Protein AF-A0A6N3ETQ6-F1 (afdb_monomer)

Foldseek 3Di:
DVVQVVCVVVVHDDDADADLALPVVCVVPDPNSVVLVCLQVVVDDDPDPVVSVVSNVSVVVNVVVVVVVVPDDDDPCVVVVVVLVVVCVVCVVVVVQWDKDAQDDDDPDTFGIWTHGPCCVPPVDDIDTDHD

Secondary structure (DSSP, 8-state):
-HHHHHHHHTT-----PPPSS--GGGTTT-HHHHHHHHHHTTSS--S-HHHHHHHHHHHHHHHHHHHHHTTSSS--HHHHHHHHHHHHHHHGGGGGTEEEEEEEEETTEEEEEEEEETTHHHH-PPPEEE--

Sequence (132 aa):
MKIQMESLLNGKTIEVNFDEQIVFSHLAQDESAVWSLLVAGGYLKVEDVDAMNYCMNKITLATFSYFDVGSEGAGNQEPERFYHGFVLGLIADQTDIYEIRSNRESGFGRYDVMMVPKEREKTKIPAIILEF

Nearest PDB structures (foldseek):
  4dap-assembly1_A  TM=5.519E-01  e=2.792E-01  Escherichia coli K-12

InterPro domains:
  IPR012547 PD-(D/E)XK nuclease superfamily 9 [PF08011] (79-132)

Mean predicted aligned error: 11.44 Å

Radius of gyration: 17.69 Å; Cα contacts (8 Å, |Δi|>4): 116; chains: 1; bounding box: 45×27×49 Å

Organism: NCBI:txid166486

Solvent-accessible surface area (backbone atoms only — not comparable to full-atom values)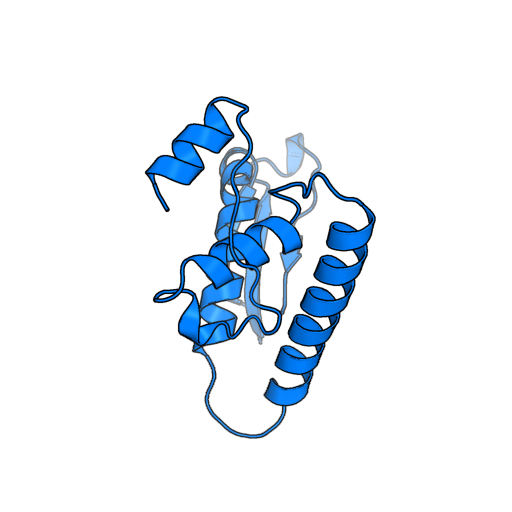: 8033 Å² total; per-residue (Å²): 108,72,70,58,50,55,35,46,76,70,75,42,87,82,90,77,67,73,50,69,66,71,54,68,91,43,46,92,78,32,71,36,40,48,53,38,47,34,41,71,72,65,78,43,82,67,90,47,65,68,60,39,56,52,50,51,55,35,48,52,50,38,53,53,49,56,60,65,61,66,76,70,87,68,93,72,56,67,56,58,54,48,53,51,53,50,53,49,59,72,49,52,79,47,52,86,56,23,48,76,47,62,74,45,77,57,94,94,46,70,46,51,36,37,36,40,43,72,52,48,90,78,71,72,56,75,68,48,79,46,78,133

pLDDT: mean 76.08, std 12.89, range [41.56, 94.62]

Structure (mmCIF, N/CA/C/O backbone):
data_AF-A0A6N3ETQ6-F1
#
_entry.id   AF-A0A6N3ETQ6-F1
#
loop_
_atom_site.group_PDB
_atom_site.id
_atom_site.type_symbol
_atom_site.label_atom_id
_atom_site.label_alt_id
_atom_site.label_comp_id
_atom_site.label_asym_id
_atom_site.label_entity_id
_atom_site.label_seq_id
_atom_site.pdbx_PDB_ins_code
_atom_site.Cartn_x
_atom_site.Cartn_y
_atom_site.Cartn_z
_atom_site.occupancy
_atom_site.B_iso_or_equiv
_atom_site.auth_seq_id
_atom_site.auth_comp_id
_atom_site.auth_asym_id
_atom_site.auth_atom_id
_atom_site.pdbx_PDB_model_num
ATOM 1 N N . MET A 1 1 ? 8.780 11.516 -13.474 1.00 79.81 1 MET A N 1
ATOM 2 C CA . MET A 1 1 ? 7.644 11.006 -12.668 1.00 79.81 1 MET A CA 1
ATOM 3 C C . MET A 1 1 ? 6.311 11.774 -12.786 1.00 79.81 1 MET A C 1
ATOM 5 O O . MET A 1 1 ? 5.313 11.155 -13.136 1.00 79.81 1 MET A O 1
ATOM 9 N N . LYS A 1 2 ? 6.223 13.092 -12.504 1.00 85.00 2 LYS A N 1
ATOM 10 C CA . LYS A 1 2 ? 4.928 13.828 -12.425 1.00 85.00 2 LYS A CA 1
ATOM 11 C C . LYS A 1 2 ? 4.008 13.650 -13.650 1.00 85.00 2 LYS A C 1
ATOM 13 O O . LYS A 1 2 ? 2.841 13.317 -13.495 1.00 85.00 2 LYS A O 1
ATOM 18 N N . ILE A 1 3 ? 4.543 13.824 -14.860 1.00 91.25 3 ILE A N 1
ATOM 19 C CA . ILE A 1 3 ? 3.781 13.722 -16.122 1.00 91.25 3 ILE A CA 1
ATOM 20 C C . ILE A 1 3 ? 3.251 12.294 -16.357 1.00 91.25 3 ILE A C 1
ATOM 22 O O . ILE A 1 3 ? 2.142 12.100 -16.858 1.00 91.25 3 ILE A O 1
ATOM 26 N N . GLN A 1 4 ? 4.032 11.281 -15.977 1.00 90.75 4 GLN A N 1
ATOM 27 C CA . GLN A 1 4 ? 3.622 9.878 -16.069 1.00 90.75 4 GLN A CA 1
ATOM 28 C C . GLN A 1 4 ? 2.491 9.573 -15.080 1.00 90.75 4 GLN A C 1
ATOM 30 O O . GLN A 1 4 ? 1.522 8.922 -15.457 1.00 90.75 4 GLN A O 1
ATOM 35 N N . MET A 1 5 ? 2.546 10.124 -13.861 1.00 89.31 5 MET A N 1
ATOM 36 C CA . MET A 1 5 ? 1.436 10.019 -12.907 1.00 89.31 5 MET A CA 1
ATOM 37 C C . MET A 1 5 ? 0.164 10.703 -13.402 1.00 89.31 5 MET A C 1
ATOM 39 O O . MET A 1 5 ? -0.913 10.122 -13.323 1.00 89.31 5 MET A O 1
ATOM 43 N N . GLU A 1 6 ? 0.267 11.901 -13.975 1.00 91.56 6 GLU A N 1
ATOM 44 C CA . GLU A 1 6 ? -0.887 12.563 -14.597 1.00 91.56 6 GLU A CA 1
ATOM 45 C C . GLU A 1 6 ? -1.466 11.728 -15.749 1.00 91.56 6 GLU A C 1
ATOM 47 O O . GLU A 1 6 ? -2.680 11.694 -15.946 1.00 91.56 6 GLU A O 1
ATOM 52 N N . SER A 1 7 ? -0.623 11.013 -16.497 1.00 92.88 7 SER A N 1
ATOM 53 C CA . SER A 1 7 ? -1.080 10.105 -17.555 1.00 92.88 7 SER A CA 1
ATOM 54 C C . SER A 1 7 ? -1.851 8.910 -16.984 1.00 92.88 7 SER A C 1
ATOM 56 O O . SER A 1 7 ? -2.950 8.629 -17.463 1.00 92.88 7 SER A O 1
ATOM 58 N N . LEU A 1 8 ? -1.336 8.283 -15.921 1.00 92.00 8 LEU A N 1
ATOM 59 C CA . LEU A 1 8 ? -2.014 7.201 -15.197 1.00 92.00 8 LEU A CA 1
ATOM 60 C C . LEU A 1 8 ? -3.366 7.643 -14.621 1.00 92.00 8 LEU A C 1
ATOM 62 O O . LEU A 1 8 ? -4.367 6.953 -14.794 1.00 92.00 8 LEU A O 1
ATOM 66 N N . LEU A 1 9 ? -3.426 8.824 -13.998 1.00 90.62 9 LEU A N 1
ATOM 67 C CA . LEU A 1 9 ? -4.666 9.380 -13.439 1.00 90.62 9 LEU A CA 1
ATOM 68 C C . LEU A 1 9 ? -5.725 9.675 -14.511 1.00 90.62 9 LEU A C 1
ATOM 70 O O . LEU A 1 9 ? -6.918 9.629 -14.230 1.00 90.62 9 LEU A O 1
ATOM 74 N N . ASN A 1 10 ? -5.299 9.933 -15.749 1.00 94.62 10 ASN A N 1
ATOM 75 C CA . ASN A 1 10 ? -6.186 10.081 -16.902 1.00 94.62 10 ASN A CA 1
ATOM 76 C C . ASN A 1 10 ? -6.563 8.736 -17.558 1.00 94.62 10 ASN A C 1
ATOM 78 O O . ASN A 1 10 ? -7.122 8.729 -18.656 1.00 94.62 10 ASN A O 1
ATOM 82 N N . GLY A 1 11 ? -6.242 7.603 -16.923 1.00 90.44 11 GLY A N 1
ATOM 83 C CA . GLY A 1 11 ? -6.557 6.259 -17.411 1.00 90.44 11 GLY A CA 1
ATOM 84 C C . GLY A 1 11 ? -5.680 5.787 -18.572 1.00 90.44 11 GLY A C 1
ATOM 85 O O . GLY A 1 11 ? -6.054 4.844 -19.266 1.0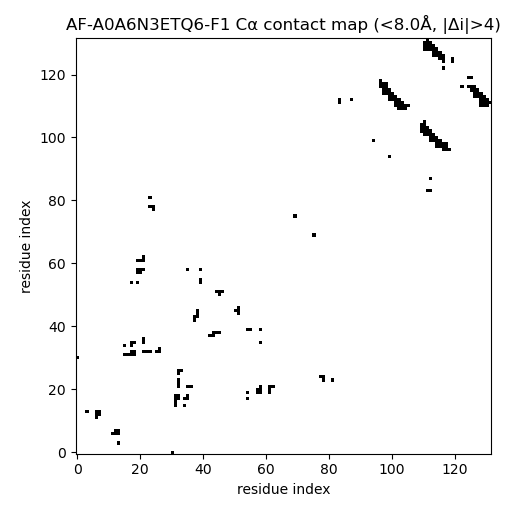0 90.44 11 GLY A O 1
ATOM 86 N N . LYS A 1 12 ? -4.542 6.446 -18.821 1.00 94.31 12 LYS A N 1
ATOM 87 C CA . LYS A 1 12 ? -3.573 6.018 -19.839 1.00 94.31 12 LYS A CA 1
ATOM 88 C C . LYS A 1 12 ? -2.561 5.050 -19.237 1.00 94.31 12 LYS A C 1
ATOM 90 O O . LYS A 1 12 ? -2.327 5.050 -18.032 1.00 94.31 12 LYS A O 1
ATOM 95 N N . THR A 1 13 ? -1.915 4.275 -20.096 1.00 92.19 13 THR A N 1
ATOM 96 C CA . THR A 1 13 ? -0.776 3.431 -19.734 1.00 92.19 13 THR A CA 1
ATOM 97 C C . THR A 1 13 ? 0.530 4.208 -19.859 1.00 92.19 13 THR A C 1
ATOM 99 O O . THR A 1 13 ? 0.620 5.209 -20.578 1.00 92.19 13 THR A O 1
ATOM 102 N N . ILE A 1 14 ? 1.545 3.766 -19.121 1.00 92.06 14 ILE A N 1
ATOM 103 C CA . ILE A 1 14 ? 2.906 4.293 -19.206 1.00 92.06 14 ILE A CA 1
ATOM 104 C C . ILE A 1 14 ? 3.874 3.127 -19.376 1.00 92.06 14 ILE A C 1
ATOM 106 O O . ILE A 1 14 ? 3.640 2.044 -18.845 1.00 92.06 14 ILE A O 1
ATOM 110 N N . GLU A 1 15 ? 4.975 3.374 -20.075 1.00 88.94 15 GLU A N 1
ATOM 111 C CA . GLU A 1 15 ? 6.119 2.468 -20.102 1.00 88.94 15 GLU A CA 1
ATOM 112 C C . GLU A 1 15 ? 7.179 2.987 -19.135 1.00 88.94 15 GLU A C 1
ATOM 114 O O . GLU A 1 15 ? 7.525 4.174 -19.132 1.00 88.94 15 GLU A O 1
ATOM 119 N N . VAL A 1 16 ? 7.663 2.093 -18.281 1.00 86.31 16 VAL A N 1
ATOM 120 C CA . VAL A 1 16 ? 8.671 2.380 -17.262 1.00 86.31 16 VAL A CA 1
ATOM 121 C C . VAL A 1 16 ? 9.653 1.222 -17.207 1.00 86.31 16 VAL A C 1
ATOM 123 O O . VAL A 1 16 ? 9.279 0.072 -17.439 1.00 86.31 16 VAL A O 1
ATOM 126 N N . ASN A 1 17 ? 10.910 1.528 -16.897 1.00 80.00 17 ASN A N 1
ATOM 127 C CA . ASN A 1 17 ? 11.885 0.489 -16.606 1.00 80.00 17 ASN A CA 1
ATOM 128 C C . ASN A 1 17 ? 11.607 -0.082 -15.223 1.00 80.00 17 ASN A C 1
ATOM 130 O O . ASN A 1 17 ? 11.284 0.654 -14.288 1.00 80.00 17 ASN A O 1
ATOM 134 N N . PHE A 1 18 ? 11.748 -1.394 -15.118 1.00 73.44 18 PHE A N 1
ATOM 135 C CA . PHE A 1 18 ? 11.572 -2.108 -13.872 1.00 73.44 18 PHE A CA 1
ATOM 136 C C . PHE A 1 18 ? 12.941 -2.469 -13.308 1.00 73.44 18 PHE A C 1
ATOM 138 O O . PHE A 1 18 ? 13.710 -3.169 -13.969 1.00 73.44 18 PHE A O 1
ATOM 145 N N . ASP A 1 19 ? 13.242 -1.991 -12.102 1.00 68.12 19 ASP A N 1
ATOM 146 C CA . ASP A 1 19 ? 14.424 -2.458 -11.382 1.00 68.12 19 ASP A CA 1
ATOM 147 C C . ASP A 1 19 ? 14.102 -3.787 -10.687 1.00 68.12 19 ASP A C 1
ATOM 149 O O . ASP A 1 19 ? 13.162 -3.877 -9.890 1.00 68.12 19 ASP A O 1
ATOM 153 N N . GLU A 1 20 ? 14.870 -4.826 -11.023 1.00 61.28 20 GLU A N 1
ATOM 154 C CA . GLU A 1 20 ? 14.747 -6.169 -10.454 1.00 61.28 20 GLU A CA 1
ATOM 155 C C . GLU A 1 20 ? 15.268 -6.257 -9.014 1.00 61.28 20 GLU A C 1
ATOM 157 O O . GLU A 1 20 ? 14.918 -7.193 -8.293 1.00 61.28 20 GLU A O 1
ATOM 162 N N . GLN A 1 21 ? 16.111 -5.311 -8.598 1.00 58.94 21 GLN A N 1
ATOM 163 C CA . GLN A 1 21 ? 16.635 -5.202 -7.246 1.00 58.94 21 GLN A CA 1
ATOM 164 C C . GLN A 1 21 ? 16.182 -3.870 -6.669 1.00 58.94 21 GLN A C 1
ATOM 166 O O . GLN A 1 21 ? 16.828 -2.844 -6.852 1.00 58.94 21 GLN A O 1
ATOM 171 N N . ILE A 1 22 ? 15.074 -3.878 -5.925 1.00 61.50 22 ILE A N 1
ATOM 172 C CA . ILE A 1 22 ? 14.649 -2.676 -5.205 1.00 61.50 22 ILE A CA 1
ATOM 173 C C . ILE A 1 22 ? 15.653 -2.419 -4.077 1.00 61.50 22 ILE A C 1
ATOM 175 O O . ILE A 1 22 ? 15.530 -2.933 -2.965 1.00 61.50 22 ILE A O 1
ATOM 179 N N . VAL A 1 23 ? 16.673 -1.618 -4.374 1.00 61.47 23 VAL A N 1
ATOM 180 C CA . VAL A 1 23 ? 17.592 -1.094 -3.373 1.00 61.47 23 VAL A CA 1
ATOM 181 C C . VAL A 1 23 ? 16.936 0.143 -2.776 1.00 61.47 23 VAL A C 1
ATOM 183 O O . VAL A 1 23 ? 16.926 1.217 -3.375 1.00 61.47 23 VAL A O 1
ATOM 186 N N . PHE A 1 24 ? 16.364 -0.010 -1.581 1.00 59.47 24 PHE A N 1
ATOM 187 C CA . PHE A 1 24 ? 15.564 1.042 -0.948 1.00 59.47 24 PHE A CA 1
ATOM 188 C C . PHE A 1 24 ? 16.325 2.359 -0.746 1.00 59.47 24 PHE A C 1
ATOM 190 O O . PHE A 1 24 ? 15.728 3.430 -0.847 1.00 59.47 24 PHE A O 1
ATOM 197 N N . SER A 1 25 ? 17.647 2.309 -0.550 1.00 57.72 25 SER A N 1
ATOM 198 C CA . SER A 1 25 ? 18.487 3.510 -0.453 1.00 57.72 25 SER A CA 1
ATOM 199 C C . SER A 1 25 ? 18.531 4.340 -1.745 1.00 57.72 25 SER A C 1
ATOM 201 O O . SER A 1 25 ? 18.892 5.513 -1.697 1.00 57.72 25 SER A O 1
ATOM 203 N N . HIS A 1 26 ? 18.136 3.781 -2.895 1.00 61.97 26 HIS A N 1
ATOM 204 C CA . HIS A 1 26 ? 18.108 4.479 -4.183 1.00 61.97 26 HIS A CA 1
ATOM 205 C C . HIS A 1 26 ? 16.731 5.051 -4.553 1.00 61.97 26 HIS A C 1
ATOM 207 O O . HIS A 1 26 ? 16.647 5.826 -5.499 1.00 61.97 26 HIS A O 1
ATOM 213 N N . LEU A 1 27 ? 15.663 4.779 -3.792 1.00 63.50 27 LEU A N 1
ATOM 214 C CA . LEU A 1 27 ? 14.299 5.259 -4.098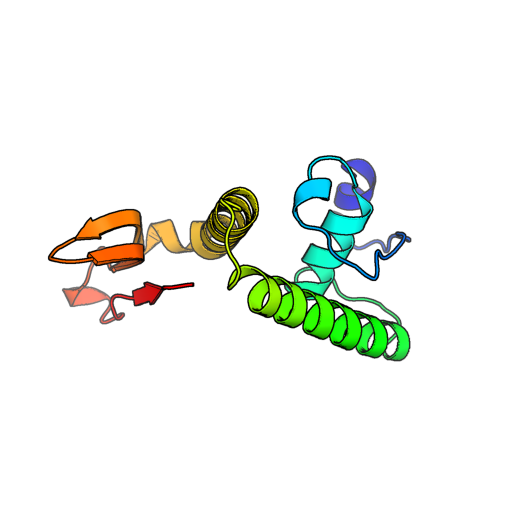 1.00 63.50 27 LEU A CA 1
ATOM 215 C C . LEU A 1 27 ? 14.169 6.786 -4.182 1.00 63.50 27 LEU A C 1
ATOM 217 O O . LEU A 1 27 ? 13.334 7.296 -4.922 1.00 63.50 27 LEU A O 1
ATOM 221 N N . ALA A 1 28 ? 14.988 7.531 -3.434 1.00 59.91 28 ALA A N 1
ATOM 222 C CA . ALA A 1 28 ? 14.997 8.994 -3.495 1.00 59.91 28 ALA A CA 1
ATOM 223 C C . ALA A 1 28 ? 15.667 9.546 -4.769 1.00 59.91 28 ALA A C 1
ATOM 225 O O . ALA A 1 28 ? 15.539 10.734 -5.063 1.00 59.91 28 ALA A O 1
ATOM 226 N N . GLN A 1 29 ? 16.411 8.707 -5.493 1.00 66.94 29 GLN A N 1
ATOM 227 C CA . GLN A 1 29 ? 17.229 9.095 -6.643 1.00 66.94 29 GLN A CA 1
ATOM 228 C C . GLN A 1 29 ? 16.803 8.395 -7.940 1.00 66.94 29 GLN A C 1
ATOM 230 O O . GLN A 1 29 ? 17.078 8.919 -9.017 1.00 66.94 29 GLN A O 1
ATOM 235 N N . ASP A 1 30 ? 16.114 7.257 -7.845 1.00 75.00 30 ASP A N 1
ATOM 236 C CA . ASP A 1 30 ? 15.686 6.446 -8.979 1.00 75.00 30 ASP A CA 1
ATOM 237 C C . ASP A 1 30 ? 14.158 6.334 -9.052 1.00 75.00 30 ASP A C 1
ATOM 239 O O . ASP A 1 30 ? 13.504 5.692 -8.228 1.00 75.00 30 ASP A O 1
ATOM 243 N N . GLU A 1 31 ? 13.584 6.942 -10.091 1.00 78.62 31 GLU A N 1
ATOM 244 C CA . GLU A 1 31 ? 12.151 6.858 -10.374 1.00 78.62 31 GLU A CA 1
ATOM 245 C C . GLU A 1 31 ? 11.702 5.415 -10.681 1.00 78.62 31 GLU A C 1
ATOM 247 O O . GLU A 1 31 ? 10.562 5.060 -10.378 1.00 78.62 31 GLU A O 1
ATOM 252 N N . SER A 1 32 ? 12.581 4.572 -11.238 1.00 79.94 32 SER A N 1
ATOM 253 C CA . SER A 1 32 ? 12.297 3.170 -11.591 1.00 79.94 32 SER A CA 1
ATOM 254 C C . SER A 1 32 ? 11.985 2.342 -10.349 1.00 79.94 32 SER A C 1
ATOM 256 O O . SER A 1 32 ? 11.006 1.597 -10.331 1.00 79.94 32 SER A O 1
ATOM 258 N N . ALA A 1 33 ? 12.743 2.551 -9.270 1.00 76.75 33 ALA A N 1
ATOM 259 C CA . ALA A 1 33 ? 12.499 1.905 -7.985 1.00 76.75 33 ALA A CA 1
ATOM 260 C C . ALA A 1 33 ? 11.116 2.270 -7.415 1.00 76.75 33 ALA A C 1
ATOM 262 O O . ALA A 1 33 ? 10.437 1.421 -6.834 1.00 76.75 33 ALA A O 1
ATOM 263 N N . VAL A 1 34 ? 10.656 3.512 -7.621 1.00 79.00 34 VAL A N 1
ATOM 264 C CA . VAL A 1 34 ? 9.328 3.948 -7.161 1.00 79.00 34 VAL A CA 1
ATOM 265 C C . VAL A 1 34 ? 8.219 3.263 -7.959 1.00 79.00 34 VAL A C 1
ATOM 267 O O . VAL A 1 34 ? 7.224 2.828 -7.379 1.00 79.00 34 VAL A O 1
ATOM 270 N N . TRP A 1 35 ? 8.387 3.110 -9.274 1.00 84.88 35 TRP A N 1
ATOM 271 C CA . TRP A 1 35 ? 7.443 2.351 -10.097 1.00 84.88 35 TRP A CA 1
ATOM 272 C C . TRP A 1 35 ? 7.398 0.874 -9.703 1.00 84.88 35 TRP A C 1
ATOM 274 O O . TRP A 1 35 ? 6.303 0.334 -9.528 1.00 84.88 35 TRP A O 1
ATOM 284 N N . SER A 1 36 ? 8.559 0.249 -9.477 1.00 79.31 36 SER A N 1
ATOM 285 C CA . SER A 1 36 ? 8.641 -1.130 -8.989 1.00 79.31 36 SER A CA 1
ATOM 286 C C .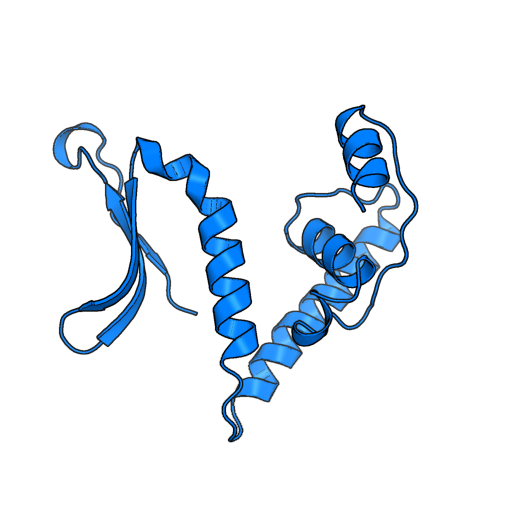 SER A 1 36 ? 7.912 -1.304 -7.654 1.00 79.31 36 SER A C 1
ATOM 288 O O . SER A 1 36 ? 7.147 -2.254 -7.489 1.00 79.31 36 SER A O 1
ATOM 290 N N . LEU A 1 37 ? 8.069 -0.354 -6.727 1.00 76.56 37 LEU A N 1
ATOM 291 C CA . LEU A 1 37 ? 7.372 -0.358 -5.440 1.00 76.56 37 LEU A CA 1
ATOM 292 C C . LEU A 1 37 ? 5.849 -0.214 -5.586 1.00 76.56 37 LEU A C 1
ATOM 294 O O . LEU A 1 37 ? 5.093 -0.878 -4.883 1.00 76.56 37 LEU A O 1
ATOM 298 N N . LEU A 1 38 ? 5.373 0.643 -6.487 1.00 81.56 38 LEU A N 1
ATOM 299 C CA . LEU A 1 38 ? 3.937 0.833 -6.702 1.00 81.56 38 LEU A CA 1
ATOM 300 C C . LEU A 1 38 ? 3.276 -0.401 -7.331 1.00 81.56 38 LEU A C 1
ATOM 302 O O . LEU A 1 38 ? 2.131 -0.710 -7.002 1.00 81.56 38 LEU A O 1
ATOM 306 N N . VAL A 1 39 ? 3.994 -1.131 -8.188 1.00 81.00 39 VAL A N 1
ATOM 307 C CA . VAL A 1 39 ? 3.554 -2.445 -8.685 1.00 81.00 39 VAL A CA 1
ATOM 308 C C . VAL A 1 39 ? 3.555 -3.472 -7.548 1.00 81.00 39 VAL A C 1
ATOM 310 O O . VAL A 1 39 ? 2.545 -4.137 -7.335 1.00 81.00 39 VAL A O 1
ATOM 313 N N . ALA A 1 40 ? 4.636 -3.541 -6.762 1.00 74.62 40 ALA A N 1
ATOM 314 C CA . ALA A 1 40 ? 4.758 -4.423 -5.597 1.00 74.62 40 ALA A CA 1
ATOM 315 C C . ALA A 1 40 ? 3.628 -4.240 -4.576 1.00 74.62 40 ALA A C 1
ATOM 317 O O . ALA A 1 40 ? 3.046 -5.209 -4.096 1.00 74.62 40 ALA A O 1
ATOM 318 N N . GLY A 1 41 ? 3.314 -2.983 -4.254 1.00 73.31 41 GLY A N 1
ATOM 319 C CA . GLY A 1 41 ? 2.255 -2.612 -3.320 1.00 73.31 41 GLY A CA 1
ATOM 320 C C . GLY A 1 41 ? 0.843 -2.779 -3.886 1.00 73.31 41 GLY A C 1
ATOM 321 O O . GLY A 1 41 ? -0.121 -2.503 -3.179 1.00 73.31 41 GLY A O 1
ATOM 322 N N . GLY A 1 42 ? 0.703 -3.197 -5.149 1.00 76.25 42 GLY A N 1
ATOM 323 C CA . GLY A 1 42 ? -0.590 -3.386 -5.808 1.00 76.25 42 GLY A CA 1
ATOM 324 C C . GLY A 1 42 ? -1.296 -2.087 -6.209 1.00 76.25 42 GLY A C 1
ATOM 325 O O . GLY A 1 42 ? -2.467 -2.124 -6.584 1.00 76.25 42 GLY A O 1
ATOM 326 N N . TYR A 1 43 ? -0.605 -0.945 -6.157 1.00 83.19 43 TYR A N 1
ATOM 327 C CA . TYR A 1 43 ? -1.131 0.354 -6.593 1.00 83.19 43 TYR A CA 1
ATOM 328 C C . TYR A 1 43 ? -1.184 0.482 -8.113 1.00 83.19 43 TYR A C 1
ATOM 330 O O . TYR A 1 43 ? -2.024 1.208 -8.642 1.00 83.19 43 TYR A O 1
ATOM 338 N N . LEU A 1 44 ? -0.291 -0.217 -8.815 1.00 86.25 44 LEU A N 1
ATOM 339 C CA . LEU A 1 44 ? -0.251 -0.263 -10.271 1.00 86.25 44 LEU A CA 1
ATOM 340 C C . LEU A 1 44 ? -0.419 -1.689 -10.772 1.00 86.25 44 LEU A C 1
ATOM 342 O O . LEU A 1 44 ? 0.081 -2.646 -10.185 1.00 86.25 44 LEU A O 1
ATOM 346 N N . LYS A 1 45 ? -1.103 -1.809 -11.908 1.00 86.25 45 LYS A N 1
ATOM 347 C CA . LYS A 1 45 ? -1.290 -3.068 -12.615 1.00 86.25 45 LYS A CA 1
ATOM 348 C C . LYS A 1 45 ? -0.474 -3.052 -13.905 1.00 86.25 45 LYS A C 1
ATOM 350 O O . LYS A 1 45 ? -0.652 -2.169 -14.736 1.00 86.25 45 LYS A O 1
ATOM 355 N N . VAL A 1 46 ? 0.376 -4.057 -14.076 1.00 87.50 46 VAL A N 1
ATOM 356 C CA . VAL A 1 46 ? 1.037 -4.383 -15.344 1.00 87.50 46 VAL A CA 1
ATOM 357 C C . VAL A 1 46 ? 0.006 -5.014 -16.286 1.00 87.50 46 VAL A C 1
ATOM 359 O O . VAL A 1 46 ? -0.782 -5.863 -15.863 1.00 87.50 46 VAL A O 1
ATOM 362 N N . GLU A 1 47 ? -0.027 -4.578 -17.547 1.00 87.50 47 GLU A N 1
ATOM 363 C CA . GLU A 1 47 ? -0.979 -5.106 -18.539 1.00 87.50 47 GLU A CA 1
ATOM 364 C C . GLU A 1 47 ? -0.677 -6.557 -18.927 1.00 87.50 47 GLU A C 1
ATOM 366 O O . GLU A 1 47 ? -1.598 -7.350 -19.126 1.00 87.50 47 GLU A O 1
ATOM 371 N N . ASP A 1 48 ? 0.606 -6.907 -18.989 1.00 85.94 48 ASP A N 1
ATOM 372 C CA . ASP A 1 48 ? 1.082 -8.252 -19.290 1.00 85.94 48 ASP A CA 1
ATOM 373 C C . ASP A 1 48 ? 1.141 -9.110 -18.012 1.00 85.94 48 ASP A C 1
ATOM 37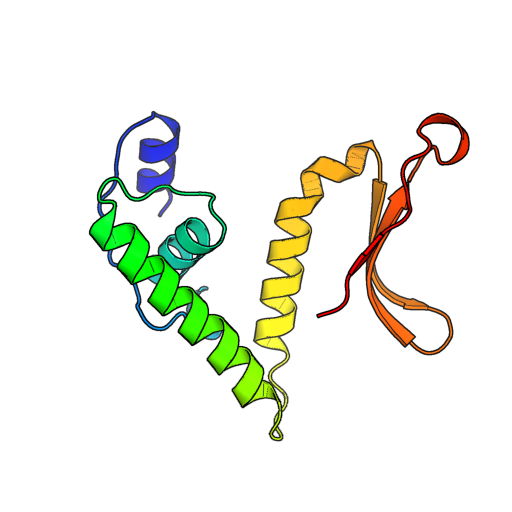5 O O . ASP A 1 48 ? 1.820 -8.782 -17.035 1.00 85.94 48 ASP A O 1
ATOM 379 N N . VAL A 1 49 ? 0.404 -10.224 -18.026 1.00 81.31 49 VAL A N 1
ATOM 380 C CA . VAL A 1 49 ? 0.285 -11.162 -16.900 1.00 81.31 49 VAL A CA 1
ATOM 381 C C . VAL A 1 49 ? 1.584 -11.932 -16.652 1.00 81.31 49 VAL A C 1
ATOM 383 O O . VAL A 1 49 ? 1.922 -12.193 -15.496 1.00 81.31 49 VAL A O 1
ATOM 386 N N . ASP A 1 50 ? 2.334 -12.277 -17.696 1.00 82.38 50 ASP A N 1
ATOM 387 C CA . ASP A 1 50 ? 3.609 -12.981 -17.560 1.00 82.38 50 ASP A CA 1
ATOM 388 C C . ASP A 1 50 ? 4.677 -12.035 -17.007 1.00 82.38 50 ASP A C 1
ATOM 390 O O . ASP A 1 50 ? 5.404 -12.390 -16.072 1.00 82.38 50 ASP A O 1
ATOM 394 N N . ALA A 1 51 ? 4.696 -10.791 -17.496 1.00 79.44 51 ALA A N 1
ATOM 395 C CA . ALA A 1 51 ? 5.535 -9.738 -16.933 1.00 79.44 51 ALA A CA 1
ATOM 396 C C . ALA A 1 51 ? 5.174 -9.456 -15.465 1.00 79.44 51 ALA A C 1
ATOM 398 O O . ALA A 1 51 ? 6.069 -9.315 -14.632 1.00 79.44 51 ALA A O 1
ATOM 399 N N . MET A 1 52 ? 3.882 -9.443 -15.119 1.00 80.94 52 MET A N 1
ATOM 400 C CA . MET A 1 52 ? 3.422 -9.293 -13.737 1.00 80.94 52 MET A CA 1
ATOM 401 C C . MET A 1 52 ? 3.941 -10.422 -12.843 1.00 80.94 52 MET A C 1
ATOM 403 O O . MET A 1 52 ? 4.513 -10.158 -11.787 1.00 80.94 52 MET A O 1
ATOM 407 N N . ASN A 1 53 ? 3.768 -11.678 -13.261 1.00 77.31 53 ASN A N 1
ATOM 408 C CA . ASN A 1 53 ? 4.224 -12.837 -12.493 1.00 77.31 53 ASN A CA 1
ATOM 409 C C . ASN A 1 53 ? 5.743 -12.804 -12.281 1.00 77.31 53 ASN A C 1
ATOM 411 O O . ASN A 1 53 ? 6.225 -13.082 -11.181 1.00 77.31 53 ASN A O 1
ATOM 415 N N . TYR A 1 54 ? 6.503 -12.429 -13.312 1.00 80.31 54 TYR A N 1
ATOM 416 C CA . TYR A 1 54 ? 7.948 -12.248 -13.204 1.00 80.31 54 TYR A CA 1
ATOM 417 C C . TYR A 1 54 ? 8.314 -11.140 -12.205 1.00 80.31 54 TYR A C 1
ATOM 419 O O . TYR A 1 54 ? 9.095 -11.384 -11.281 1.00 80.31 54 TYR A O 1
ATOM 427 N N . CYS A 1 55 ? 7.706 -9.957 -12.341 1.00 72.69 55 CYS A N 1
ATOM 428 C CA . CYS A 1 55 ? 7.959 -8.809 -11.468 1.00 72.69 55 CYS A CA 1
ATOM 429 C C . CYS A 1 55 ? 7.629 -9.129 -10.008 1.00 72.69 55 CYS A C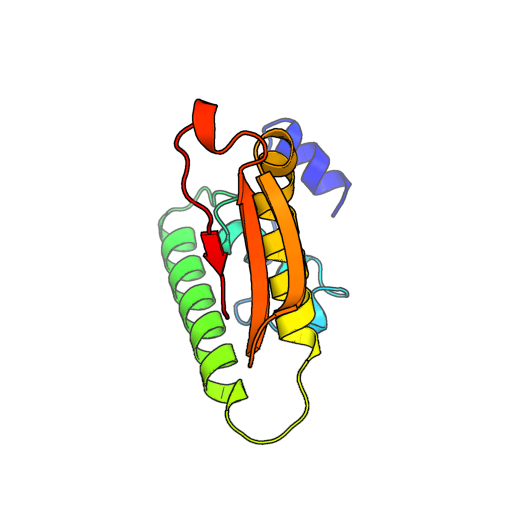 1
ATOM 431 O O . CYS A 1 55 ? 8.453 -8.898 -9.127 1.00 72.69 55 CYS A O 1
ATOM 433 N N . MET A 1 56 ? 6.462 -9.723 -9.747 1.00 73.69 56 MET A N 1
ATOM 434 C CA . MET A 1 56 ? 6.027 -10.066 -8.392 1.00 73.69 56 MET A CA 1
ATOM 435 C C . MET A 1 56 ? 6.971 -11.060 -7.723 1.00 73.69 56 MET A C 1
ATOM 437 O O . MET A 1 56 ? 7.344 -10.859 -6.568 1.00 73.69 56 MET A O 1
ATOM 441 N N . ASN A 1 57 ? 7.410 -12.096 -8.441 1.00 72.69 57 ASN A N 1
ATOM 442 C CA . ASN A 1 57 ? 8.373 -13.057 -7.905 1.00 72.69 57 ASN A CA 1
ATOM 443 C C . ASN A 1 57 ? 9.718 -12.387 -7.581 1.00 72.69 57 ASN A C 1
ATOM 445 O O . ASN A 1 57 ? 10.295 -12.652 -6.529 1.00 72.69 57 ASN A O 1
ATOM 449 N N . LYS A 1 58 ? 10.203 -11.487 -8.445 1.00 69.25 58 LYS A N 1
ATOM 450 C CA . LYS A 1 58 ? 11.466 -10.758 -8.244 1.00 69.25 58 LYS A CA 1
ATOM 451 C C . LYS A 1 58 ? 11.415 -9.791 -7.066 1.00 69.25 58 LYS A C 1
ATOM 453 O O . LYS A 1 58 ? 12.292 -9.856 -6.211 1.00 69.25 58 LYS A O 1
ATOM 458 N N . ILE A 1 59 ? 10.373 -8.961 -6.989 1.00 67.75 59 ILE A N 1
ATOM 459 C CA . ILE A 1 59 ? 10.127 -8.061 -5.853 1.00 67.75 59 ILE A CA 1
ATOM 460 C C . ILE A 1 59 ? 10.106 -8.870 -4.569 1.00 67.75 59 ILE A C 1
ATOM 462 O O . ILE A 1 59 ? 10.821 -8.550 -3.633 1.00 67.75 59 ILE A O 1
ATOM 466 N N . THR A 1 60 ? 9.306 -9.935 -4.542 1.00 66.88 60 THR A N 1
ATOM 467 C CA . THR A 1 60 ? 9.112 -10.756 -3.349 1.00 66.88 60 THR A CA 1
ATOM 468 C C . THR A 1 60 ? 10.445 -11.329 -2.861 1.00 66.88 60 THR A C 1
ATOM 470 O O . THR A 1 60 ? 10.759 -11.242 -1.676 1.00 66.88 60 THR A O 1
ATOM 473 N N . LEU A 1 61 ? 11.273 -11.843 -3.778 1.00 65.25 61 LEU A N 1
ATOM 474 C CA . LEU A 1 61 ? 12.621 -12.327 -3.468 1.00 65.25 61 LEU A CA 1
ATOM 475 C C . LEU A 1 61 ? 13.545 -11.213 -2.962 1.00 65.25 61 LEU A C 1
ATOM 477 O O . LEU A 1 61 ? 14.274 -11.430 -1.997 1.00 65.25 61 LEU A O 1
ATOM 481 N N . ALA A 1 62 ? 13.517 -10.032 -3.583 1.00 62.41 62 ALA A N 1
ATOM 482 C CA . ALA A 1 62 ? 14.326 -8.890 -3.165 1.00 62.41 62 ALA A CA 1
ATOM 483 C C . ALA A 1 62 ? 13.906 -8.374 -1.783 1.00 62.41 62 ALA A C 1
ATOM 485 O O . ALA A 1 62 ? 14.766 -8.121 -0.949 1.00 62.41 62 ALA A O 1
ATOM 486 N N . THR A 1 63 ? 12.602 -8.280 -1.515 1.00 59.72 63 THR A N 1
ATOM 487 C CA . THR A 1 63 ? 12.042 -7.901 -0.216 1.00 59.72 63 THR A CA 1
ATOM 488 C C . THR A 1 63 ? 12.516 -8.870 0.864 1.00 59.72 63 THR A C 1
ATOM 490 O O . THR A 1 63 ? 13.184 -8.437 1.797 1.00 59.72 63 THR A O 1
ATOM 493 N N . PHE A 1 64 ? 12.271 -10.178 0.718 1.00 61.75 64 PHE A N 1
ATOM 494 C CA . PHE A 1 64 ? 12.698 -11.159 1.724 1.00 61.75 64 PHE A CA 1
ATOM 495 C C . PHE A 1 64 ? 14.218 -11.220 1.885 1.00 61.75 64 PHE A C 1
ATOM 497 O O . PHE A 1 64 ? 14.701 -11.238 3.010 1.00 61.75 64 PHE A O 1
ATOM 504 N N . SER A 1 65 ? 14.980 -11.167 0.788 1.00 57.69 65 SER A N 1
ATOM 505 C CA . SER A 1 65 ? 16.442 -11.141 0.864 1.00 57.69 65 SER A CA 1
ATOM 506 C C . SER A 1 65 ? 16.951 -9.890 1.577 1.00 57.69 65 SER A C 1
ATOM 508 O O . SER A 1 65 ? 17.887 -9.994 2.358 1.00 57.69 65 SER A O 1
ATOM 510 N N . TYR A 1 66 ? 16.361 -8.720 1.332 1.00 55.62 66 TYR A N 1
ATOM 511 C CA . TYR A 1 66 ? 16.750 -7.478 1.995 1.00 55.62 66 TYR A CA 1
ATOM 512 C C . TYR A 1 66 ? 16.545 -7.555 3.515 1.00 55.62 66 TYR A C 1
ATOM 514 O O . TYR A 1 66 ? 17.408 -7.120 4.277 1.00 55.62 66 TYR A O 1
ATOM 522 N N . PHE A 1 67 ? 15.436 -8.159 3.952 1.00 55.22 67 PHE A N 1
ATOM 523 C CA . PHE A 1 67 ? 15.142 -8.383 5.369 1.00 55.22 67 PHE A CA 1
ATOM 524 C C . PHE A 1 67 ? 16.013 -9.486 5.993 1.00 55.22 67 PHE A C 1
ATOM 526 O O . PHE A 1 67 ? 16.463 -9.325 7.127 1.00 55.22 67 PHE A O 1
ATOM 533 N N . ASP A 1 68 ? 16.348 -10.544 5.250 1.00 51.62 68 ASP A N 1
ATOM 534 C CA . ASP A 1 68 ? 17.265 -11.592 5.720 1.00 51.62 68 ASP A CA 1
ATOM 535 C C . ASP A 1 68 ? 18.699 -11.060 5.920 1.00 51.62 68 ASP A C 1
ATOM 537 O O . ASP A 1 68 ? 19.389 -11.469 6.855 1.00 51.62 68 ASP A O 1
ATOM 541 N N . VAL A 1 69 ? 19.154 -10.100 5.099 1.00 53.34 69 VAL A N 1
ATOM 542 C CA . VAL A 1 69 ? 20.515 -9.524 5.198 1.00 53.34 69 VAL A CA 1
ATOM 543 C C . VAL A 1 69 ? 20.609 -8.426 6.281 1.00 53.34 69 VAL A C 1
ATOM 545 O O . VAL A 1 69 ? 21.705 -8.041 6.684 1.00 53.34 69 VAL A O 1
ATOM 548 N N . GLY A 1 70 ? 19.483 -7.946 6.824 1.00 49.88 70 GLY A N 1
ATOM 549 C CA . GLY A 1 70 ? 19.444 -6.959 7.916 1.00 49.88 70 GLY A CA 1
ATOM 550 C C . GLY A 1 70 ? 19.890 -7.491 9.288 1.00 49.88 70 GLY A C 1
ATOM 551 O O . GLY A 1 70 ? 20.085 -6.708 10.217 1.00 49.88 70 GLY A O 1
ATOM 552 N N . SER A 1 71 ? 20.091 -8.807 9.421 1.00 47.97 71 SER A N 1
ATOM 553 C CA . SER A 1 71 ? 20.408 -9.461 10.699 1.00 47.97 71 SER A CA 1
ATOM 554 C C . SER A 1 71 ? 21.893 -9.432 11.096 1.00 47.97 71 SER A C 1
ATOM 556 O O . SER A 1 71 ? 22.225 -9.848 12.205 1.00 47.97 71 SER A O 1
ATOM 558 N N . GLU A 1 72 ? 22.801 -8.908 10.263 1.00 47.12 72 GLU A N 1
ATOM 559 C CA . GLU A 1 72 ? 24.234 -8.859 10.593 1.00 47.12 72 GLU A CA 1
ATOM 560 C C . GLU A 1 72 ? 24.805 -7.433 10.576 1.00 47.12 72 GLU A C 1
ATOM 562 O O . GLU A 1 72 ? 25.438 -6.970 9.634 1.00 47.12 72 GLU A O 1
ATOM 567 N N . GLY A 1 73 ? 24.636 -6.745 11.708 1.00 49.06 73 GLY A N 1
ATOM 568 C CA . GLY A 1 73 ? 25.731 -5.953 12.267 1.00 49.06 73 GLY A CA 1
ATOM 569 C C . GLY A 1 73 ? 26.107 -4.638 11.581 1.00 49.06 73 GLY A C 1
ATOM 570 O O . GLY A 1 73 ? 27.291 -4.340 11.526 1.00 49.06 73 GLY A O 1
ATOM 571 N N . ALA A 1 74 ? 25.162 -3.806 11.141 1.00 41.56 74 ALA A N 1
ATOM 572 C CA . ALA A 1 74 ? 25.375 -2.353 11.049 1.00 41.56 74 ALA A CA 1
ATOM 573 C C . ALA A 1 74 ? 24.063 -1.612 10.763 1.00 41.56 74 ALA A C 1
ATOM 575 O O . ALA A 1 74 ? 23.513 -1.753 9.682 1.00 41.56 74 ALA A O 1
ATOM 576 N N . GLY A 1 75 ? 23.604 -0.799 11.721 1.00 49.59 75 GLY A N 1
ATOM 577 C CA . GLY A 1 75 ? 23.053 0.559 11.547 1.00 49.59 75 GLY A CA 1
ATOM 578 C C . GLY A 1 75 ? 22.146 0.949 10.366 1.00 49.59 75 GLY A C 1
ATOM 579 O O . GLY A 1 75 ? 21.990 2.149 10.150 1.00 49.59 75 GLY A O 1
ATOM 580 N N . ASN A 1 76 ? 21.537 0.033 9.618 1.00 50.94 76 ASN A N 1
ATOM 581 C CA . ASN A 1 76 ? 20.661 0.351 8.493 1.00 50.94 76 ASN A CA 1
ATOM 582 C C . ASN A 1 76 ? 19.259 0.714 9.006 1.00 50.94 76 ASN A C 1
ATOM 584 O O . ASN A 1 76 ? 18.327 -0.066 8.895 1.00 50.94 76 ASN A O 1
ATOM 588 N N . GLN A 1 77 ? 19.117 1.912 9.584 1.00 54.62 77 GLN A N 1
ATOM 589 C CA . GLN A 1 77 ? 17.822 2.493 9.988 1.00 54.62 77 GLN A CA 1
ATOM 590 C C . GLN A 1 77 ? 17.070 3.155 8.822 1.00 54.62 77 GLN A C 1
ATOM 592 O O . GLN A 1 77 ? 15.883 3.455 8.927 1.00 54.62 77 GLN A O 1
ATOM 597 N N . GLU A 1 78 ? 17.759 3.468 7.725 1.00 56.09 78 GLU A N 1
ATOM 598 C CA . GLU A 1 78 ? 17.157 4.097 6.539 1.00 56.09 78 GLU A CA 1
ATOM 599 C C . GLU A 1 78 ? 16.022 3.284 5.887 1.00 56.09 78 GLU A C 1
ATOM 601 O O . GLU A 1 78 ? 15.019 3.890 5.502 1.00 56.09 78 GLU A O 1
ATOM 606 N N . PRO A 1 79 ? 16.097 1.943 5.807 1.00 58.41 79 PRO A N 1
ATOM 607 C CA . PRO A 1 79 ? 15.051 1.131 5.195 1.00 58.41 79 PRO A CA 1
ATOM 608 C C . PRO A 1 79 ? 13.806 1.085 6.074 1.00 58.41 79 PRO A C 1
ATOM 610 O O . PRO A 1 79 ? 12.713 1.352 5.582 1.00 58.41 79 PRO A O 1
ATOM 613 N N . GLU A 1 80 ? 13.970 0.853 7.382 1.00 63.78 80 GLU A N 1
ATOM 614 C CA . GLU A 1 80 ? 12.878 0.892 8.365 1.00 63.78 80 GLU A CA 1
ATOM 615 C C . GLU A 1 80 ? 12.135 2.231 8.314 1.00 63.78 80 GLU A C 1
ATOM 617 O O . GLU A 1 80 ? 10.911 2.260 8.237 1.00 63.78 80 GLU A O 1
ATOM 622 N N . ARG A 1 81 ? 12.857 3.361 8.260 1.00 64.19 81 ARG A N 1
ATOM 623 C CA . ARG A 1 81 ? 12.250 4.702 8.158 1.00 64.19 81 ARG A CA 1
ATOM 624 C C . ARG A 1 81 ? 11.416 4.879 6.890 1.00 64.19 81 ARG A C 1
ATOM 626 O O . ARG A 1 81 ? 10.388 5.557 6.934 1.00 64.19 81 ARG A O 1
ATOM 633 N N . PHE A 1 82 ? 11.847 4.295 5.773 1.00 63.44 82 PHE A N 1
ATOM 634 C C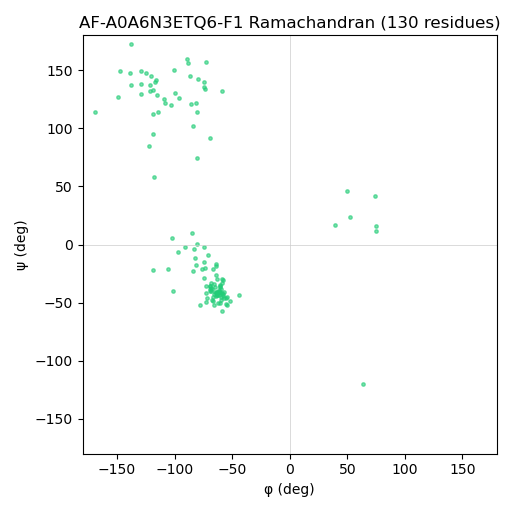A . PHE A 1 82 ? 11.106 4.359 4.518 1.00 63.44 82 PHE A CA 1
ATOM 635 C C . PHE A 1 82 ? 9.850 3.480 4.557 1.00 63.44 82 PHE A C 1
ATOM 637 O O . PHE A 1 82 ? 8.765 3.978 4.259 1.00 63.44 82 PHE A O 1
ATOM 644 N N . TYR A 1 83 ? 9.966 2.214 4.974 1.00 68.50 83 TYR A N 1
ATOM 645 C CA . TYR A 1 83 ? 8.815 1.317 5.134 1.00 68.50 83 TYR A CA 1
ATOM 646 C C . TYR A 1 83 ? 7.796 1.878 6.118 1.00 68.50 83 TYR A C 1
ATOM 648 O O . TYR A 1 83 ? 6.601 1.891 5.833 1.00 68.50 83 TYR A O 1
ATOM 656 N N . HIS A 1 84 ? 8.276 2.437 7.226 1.00 72.12 84 HIS A N 1
ATOM 657 C CA . HIS A 1 84 ? 7.460 3.161 8.186 1.00 72.12 84 HIS A CA 1
ATOM 658 C C . HIS A 1 84 ? 6.673 4.292 7.520 1.00 72.12 84 HIS A C 1
ATOM 660 O O . HIS A 1 84 ? 5.453 4.366 7.654 1.00 72.12 84 HIS A O 1
ATOM 666 N N . GLY A 1 85 ? 7.350 5.155 6.755 1.00 69.31 85 GLY A N 1
ATOM 667 C CA . GLY A 1 85 ? 6.709 6.241 6.011 1.00 69.31 85 GLY A CA 1
ATOM 668 C C . GLY A 1 85 ? 5.701 5.747 4.969 1.00 69.31 85 GLY A C 1
ATOM 669 O O . GLY A 1 85 ? 4.626 6.330 4.832 1.00 69.31 85 GLY A O 1
ATOM 670 N N . PHE A 1 86 ? 6.013 4.652 4.278 1.00 73.81 86 PHE A N 1
ATOM 671 C CA . PHE A 1 86 ? 5.130 4.028 3.298 1.00 73.81 86 PHE A CA 1
ATOM 672 C C . PHE A 1 86 ? 3.865 3.462 3.950 1.00 73.81 86 PHE A C 1
ATOM 674 O O . PHE A 1 86 ? 2.766 3.839 3.546 1.00 73.81 86 PHE A O 1
ATOM 681 N N . VAL A 1 87 ? 4.001 2.637 4.996 1.00 79.44 87 VAL A N 1
ATOM 682 C CA . VAL A 1 87 ? 2.874 2.072 5.757 1.00 79.44 87 VAL A CA 1
ATOM 683 C C . VAL A 1 87 ? 1.998 3.187 6.311 1.00 79.44 87 VAL A C 1
ATOM 685 O O . VAL A 1 87 ? 0.783 3.135 6.126 1.00 79.44 87 VAL A O 1
ATOM 688 N N . LEU A 1 88 ? 2.597 4.228 6.907 1.00 78.31 88 LEU A N 1
ATOM 689 C CA . LEU A 1 88 ? 1.872 5.418 7.359 1.00 78.31 88 LEU A CA 1
ATOM 690 C C . LEU A 1 88 ? 1.092 6.090 6.224 1.00 78.31 88 LEU A C 1
ATOM 692 O O . LEU A 1 88 ? -0.045 6.501 6.440 1.00 78.31 88 LEU A O 1
ATOM 696 N N . GLY A 1 89 ? 1.675 6.172 5.027 1.00 75.31 89 GLY A N 1
ATOM 697 C CA . GLY A 1 89 ? 1.004 6.666 3.828 1.00 75.31 89 GLY A CA 1
ATOM 698 C C . GLY A 1 89 ? -0.221 5.832 3.443 1.00 75.31 89 GLY A C 1
ATOM 699 O O . GLY A 1 89 ? -1.258 6.406 3.119 1.00 75.31 89 GLY A O 1
ATOM 700 N N . LEU A 1 90 ? -0.144 4.500 3.543 1.00 79.56 90 LEU A N 1
ATOM 701 C CA . LEU A 1 90 ? -1.271 3.614 3.214 1.00 79.56 90 LEU A CA 1
ATOM 702 C C . LEU A 1 90 ? -2.421 3.740 4.214 1.00 79.56 90 LEU A C 1
ATOM 704 O O . LEU A 1 90 ? -3.589 3.680 3.832 1.00 79.56 90 LEU A O 1
ATOM 708 N N . ILE A 1 91 ? -2.098 3.921 5.495 1.00 85.19 91 ILE A N 1
ATOM 709 C CA . ILE A 1 91 ? -3.100 4.037 6.561 1.00 85.19 91 ILE A CA 1
ATOM 710 C C . ILE A 1 91 ? -3.538 5.481 6.827 1.00 85.19 91 ILE A C 1
ATOM 712 O O . ILE A 1 91 ? -4.413 5.692 7.663 1.00 85.19 91 ILE A O 1
ATOM 716 N N . ALA A 1 92 ? -2.980 6.480 6.136 1.00 80.44 92 ALA A N 1
ATOM 717 C CA . ALA A 1 92 ? -3.297 7.893 6.358 1.00 80.44 92 ALA A CA 1
ATOM 718 C C . ALA A 1 92 ? -4.791 8.212 6.153 1.00 80.44 92 ALA A C 1
ATOM 720 O O . ALA A 1 92 ? -5.357 9.032 6.877 1.00 80.44 92 ALA A O 1
ATOM 721 N N . ASP A 1 93 ? -5.453 7.516 5.228 1.00 82.69 93 ASP A N 1
ATOM 722 C CA . ASP A 1 93 ? -6.898 7.641 4.985 1.00 82.69 93 ASP A CA 1
ATOM 723 C C . ASP A 1 93 ? -7.746 7.130 6.169 1.00 82.69 93 ASP A C 1
ATOM 725 O O . ASP A 1 93 ? -8.874 7.550 6.393 1.00 82.69 93 ASP A O 1
ATOM 729 N N . GLN A 1 94 ? -7.173 6.277 7.021 1.00 86.19 94 GLN A N 1
ATOM 730 C CA . GLN A 1 94 ? -7.851 5.738 8.202 1.00 86.19 94 GLN A CA 1
ATOM 731 C C . GLN A 1 94 ? -7.850 6.707 9.396 1.00 86.19 94 GLN A C 1
ATOM 733 O O . GLN A 1 94 ? -8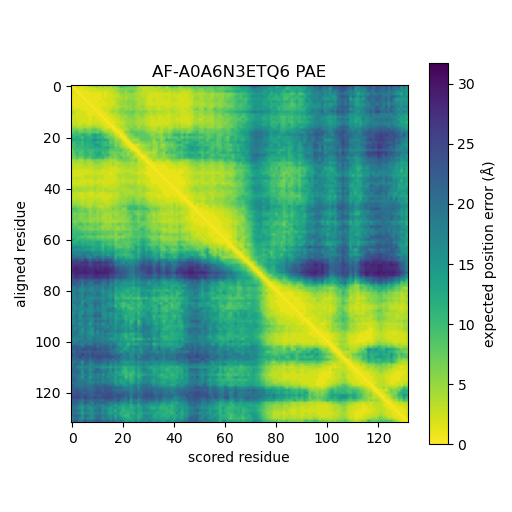.399 6.383 10.453 1.00 86.19 94 GLN A O 1
ATOM 738 N N . THR A 1 95 ? -7.264 7.901 9.247 1.00 85.50 95 THR A N 1
ATOM 739 C CA . THR A 1 95 ? -7.190 8.920 10.310 1.00 85.50 95 THR A CA 1
ATOM 740 C C . THR A 1 95 ? -8.553 9.450 10.744 1.00 85.50 95 THR A C 1
ATOM 742 O O . THR A 1 95 ? -8.669 9.983 11.848 1.00 85.50 95 THR A O 1
ATOM 745 N N . ASP A 1 96 ? -9.607 9.276 9.947 1.00 87.31 96 ASP A N 1
ATOM 746 C CA . ASP A 1 96 ? -10.963 9.676 10.331 1.00 87.31 96 ASP A CA 1
ATOM 747 C C . ASP A 1 96 ? -11.534 8.804 11.452 1.00 87.31 96 ASP A C 1
ATOM 749 O O . ASP A 1 96 ? -12.164 9.321 12.376 1.00 87.31 96 ASP A O 1
ATOM 753 N N . ILE A 1 97 ? -11.248 7.499 11.428 1.00 92.50 97 ILE A N 1
ATOM 754 C CA . ILE A 1 97 ? -11.793 6.521 12.384 1.00 92.50 97 ILE A CA 1
ATOM 755 C C . ILE A 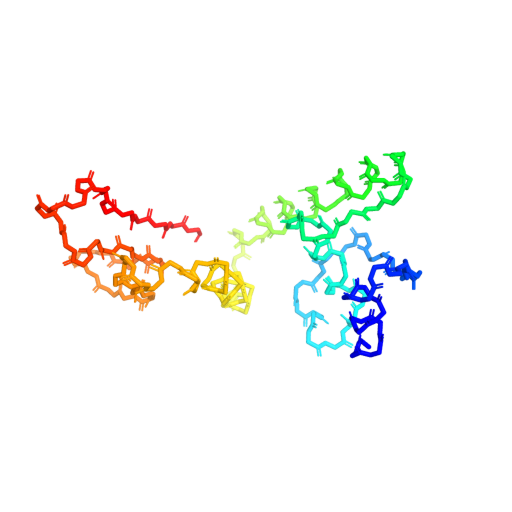1 97 ? -10.764 6.047 13.423 1.00 92.50 97 ILE A C 1
ATOM 757 O O . ILE A 1 97 ? -11.148 5.618 14.518 1.00 92.50 97 ILE A O 1
ATOM 761 N N . TYR A 1 98 ? -9.469 6.184 13.128 1.00 91.56 98 TYR A N 1
ATOM 762 C CA . TYR A 1 98 ? -8.366 5.858 14.027 1.00 91.56 98 TYR A CA 1
ATOM 763 C C . TYR A 1 98 ? -7.541 7.091 14.403 1.00 91.56 98 TYR A C 1
ATOM 765 O O . TYR A 1 98 ? -7.244 7.964 13.594 1.00 91.56 98 TYR A O 1
ATOM 773 N N . GLU A 1 99 ? -7.106 7.137 15.655 1.00 90.81 99 GLU A N 1
ATOM 774 C CA . GLU A 1 99 ? -5.925 7.879 16.064 1.00 90.81 99 GLU A CA 1
ATOM 775 C C . GLU A 1 99 ? -4.690 7.031 15.734 1.00 90.81 99 GLU A C 1
ATOM 777 O O . GLU A 1 99 ? -4.492 5.955 16.304 1.00 90.81 99 GLU A O 1
ATOM 782 N N . ILE A 1 100 ? -3.868 7.513 14.803 1.00 88.69 100 ILE A N 1
ATOM 783 C CA . ILE A 1 100 ? -2.654 6.827 14.354 1.00 88.69 100 ILE A CA 1
ATOM 784 C C . ILE A 1 100 ? -1.458 7.386 15.124 1.00 88.69 100 ILE A C 1
ATOM 786 O O . ILE A 1 100 ? -1.224 8.595 15.159 1.00 88.69 100 ILE A O 1
ATOM 790 N N . ARG A 1 101 ? -0.698 6.498 15.759 1.00 88.19 101 ARG A N 1
ATOM 791 C CA . ARG A 1 101 ? 0.538 6.797 16.488 1.00 88.19 101 ARG A CA 1
ATOM 792 C C . ARG A 1 101 ? 1.650 5.925 15.931 1.00 88.19 101 ARG A C 1
ATOM 794 O O . ARG A 1 101 ? 1.398 4.790 15.553 1.00 88.19 101 ARG A O 1
ATOM 801 N N . SER A 1 102 ? 2.881 6.420 15.927 1.00 85.62 102 SER A N 1
ATOM 802 C CA . SER A 1 102 ? 3.994 5.711 15.295 1.00 85.62 102 SER A CA 1
ATOM 803 C C . SER A 1 102 ? 5.306 5.964 16.033 1.00 85.62 102 SER A C 1
ATOM 805 O O . SER A 1 102 ? 5.456 7.070 16.560 1.00 85.62 102 SER A O 1
ATOM 807 N N . ASN A 1 103 ? 6.243 5.013 16.034 1.00 75.06 103 ASN A N 1
ATOM 808 C CA . ASN A 1 103 ? 7.582 5.148 16.624 1.00 75.06 103 ASN A CA 1
ATOM 809 C C . ASN A 1 103 ? 7.562 5.683 18.065 1.00 75.06 103 ASN A C 1
ATOM 811 O O . ASN A 1 103 ? 8.283 6.620 18.416 1.00 75.06 103 ASN A O 1
ATOM 815 N N . ARG A 1 104 ? 6.685 5.127 18.906 1.00 71.44 104 ARG A N 1
ATOM 816 C CA . ARG A 1 104 ? 6.543 5.539 20.308 1.00 71.44 104 ARG A CA 1
ATOM 817 C C . ARG A 1 104 ? 6.886 4.390 21.242 1.00 71.44 104 ARG A C 1
ATOM 819 O O . ARG A 1 104 ? 6.493 3.250 21.023 1.00 71.44 104 ARG A O 1
ATOM 826 N N . GLU A 1 105 ? 7.583 4.723 22.321 1.00 71.44 105 GLU A N 1
ATOM 827 C CA . GLU A 1 105 ? 7.784 3.810 23.442 1.00 71.44 105 GLU A CA 1
ATOM 828 C C . GLU A 1 105 ? 6.491 3.689 24.256 1.00 71.44 105 GLU A C 1
ATOM 830 O O . GLU A 1 105 ? 5.805 4.680 24.535 1.00 71.44 105 GLU A O 1
ATOM 835 N N . SER A 1 106 ? 6.139 2.461 24.628 1.00 68.38 106 SER A N 1
ATOM 836 C CA . SER A 1 106 ? 4.998 2.169 25.488 1.00 68.38 106 SER A CA 1
ATOM 837 C C . SER A 1 106 ? 5.256 0.915 26.320 1.00 68.38 106 SER A C 1
ATOM 839 O O . SER A 1 106 ? 5.589 -0.147 25.797 1.00 68.38 106 SER A O 1
ATOM 841 N N . GLY A 1 107 ? 5.098 1.029 27.641 1.00 74.62 107 GLY A N 1
ATOM 842 C CA . GLY A 1 107 ? 5.425 -0.060 28.560 1.00 74.62 107 GLY A CA 1
ATOM 843 C C . GLY A 1 107 ? 6.919 -0.391 28.525 1.00 74.62 107 GLY A C 1
ATOM 844 O O . GLY A 1 107 ? 7.741 0.468 28.826 1.00 74.62 107 GLY A O 1
ATOM 845 N N . PHE A 1 108 ? 7.255 -1.633 28.171 1.00 73.31 108 PHE A N 1
ATOM 846 C CA . PHE A 1 108 ? 8.635 -2.135 28.088 1.00 73.31 108 PHE A CA 1
ATOM 847 C C . PHE A 1 108 ? 9.178 -2.222 26.651 1.00 73.31 108 PHE A C 1
ATOM 849 O O . PHE A 1 108 ? 10.265 -2.758 26.453 1.00 73.31 108 PHE A O 1
ATOM 856 N N . GLY A 1 109 ? 8.430 -1.742 25.652 1.00 75.62 109 GLY A N 1
ATOM 857 C CA . GLY A 1 109 ? 8.792 -1.871 24.240 1.00 75.62 109 GLY A CA 1
ATOM 858 C C . GLY A 1 109 ? 8.539 -0.604 23.427 1.00 75.62 109 GLY A C 1
ATOM 859 O O . GLY A 1 109 ? 7.943 0.365 23.904 1.00 75.62 109 GLY A O 1
ATOM 860 N N . ARG A 1 110 ? 8.998 -0.628 22.177 1.00 80.19 110 ARG A N 1
ATOM 861 C CA . ARG A 1 110 ? 8.708 0.370 21.145 1.00 80.19 110 ARG A CA 1
ATOM 862 C C . ARG A 1 110 ? 7.920 -0.339 20.056 1.00 80.19 110 ARG A C 1
ATOM 864 O O . ARG A 1 110 ? 8.372 -1.384 19.616 1.00 80.19 110 ARG A O 1
ATOM 871 N N . TYR A 1 111 ? 6.788 0.239 19.677 1.00 83.38 111 TYR A N 1
ATOM 872 C CA . TYR A 1 111 ? 6.015 -0.224 18.532 1.00 83.38 111 TYR A CA 1
ATOM 873 C C . TYR A 1 111 ? 6.283 0.677 17.330 1.00 83.38 111 TYR A C 1
ATOM 875 O O . TYR A 1 111 ? 6.490 1.893 17.496 1.00 83.38 111 TYR A O 1
ATOM 883 N N . ASP A 1 112 ? 6.189 0.119 16.127 1.00 83.62 112 ASP A N 1
ATOM 884 C CA . ASP A 1 112 ? 6.335 0.908 14.908 1.00 83.62 112 ASP A CA 1
ATOM 885 C C . ASP A 1 112 ? 5.061 1.691 14.611 1.00 83.62 112 ASP A C 1
ATOM 887 O O . ASP A 1 112 ? 5.101 2.919 14.513 1.00 83.62 112 ASP A O 1
ATOM 891 N N . VAL A 1 113 ? 3.892 1.038 14.576 1.00 88.94 113 VAL A N 1
ATOM 892 C CA . VAL A 1 113 ? 2.602 1.718 14.362 1.00 88.94 113 VAL A CA 1
ATOM 893 C C . VAL A 1 113 ? 1.505 1.186 15.285 1.00 88.94 113 VAL A C 1
ATOM 895 O O . VAL A 1 113 ? 1.324 -0.011 15.468 1.00 88.94 113 VAL A O 1
ATOM 898 N N . MET A 1 114 ? 0.712 2.102 15.839 1.00 90.69 114 MET A N 1
ATOM 899 C CA . MET A 1 114 ? -0.468 1.817 16.648 1.00 90.69 114 MET A CA 1
ATOM 900 C C . MET A 1 114 ? -1.661 2.612 16.127 1.00 90.69 114 MET A C 1
ATOM 902 O O . MET A 1 114 ? -1.601 3.834 15.993 1.00 90.69 114 MET A O 1
ATOM 906 N N . MET A 1 115 ? -2.772 1.921 15.898 1.00 92.31 115 MET A N 1
ATOM 907 C CA . MET A 1 115 ? -4.039 2.506 15.473 1.00 92.31 115 MET A CA 1
ATOM 908 C C . MET A 1 115 ? -5.074 2.308 16.579 1.00 92.31 115 MET A C 1
ATOM 910 O O . MET A 1 115 ? -5.465 1.183 16.904 1.00 92.31 115 MET A O 1
ATOM 914 N N . VAL A 1 116 ? -5.522 3.411 17.180 1.00 92.06 116 VAL A N 1
ATOM 915 C CA . VAL A 1 116 ? -6.502 3.408 18.272 1.00 92.06 116 VAL A CA 1
ATOM 916 C C . VAL A 1 116 ? -7.836 3.946 17.757 1.00 92.06 116 VAL A C 1
ATOM 918 O O . VAL A 1 116 ? -7.875 5.077 17.291 1.00 92.06 116 VAL A O 1
ATOM 921 N N . PRO A 1 117 ? -8.946 3.193 17.829 1.00 93.50 117 PRO A N 1
ATOM 922 C CA . PRO A 1 117 ? -10.242 3.691 17.378 1.00 93.50 117 PRO A CA 1
ATOM 923 C C . PRO A 1 117 ? -10.643 4.952 18.148 1.00 93.50 117 PRO A C 1
ATOM 925 O O . PRO A 1 117 ? -10.600 4.949 19.381 1.00 93.50 117 PRO A O 1
ATOM 928 N N . LYS A 1 118 ? -11.081 6.005 17.451 1.00 90.69 118 LYS A N 1
ATOM 929 C CA . LYS A 1 118 ? -11.515 7.255 18.100 1.00 90.69 118 LYS A CA 1
ATOM 930 C C . LYS A 1 118 ? -12.799 7.076 18.914 1.00 90.69 118 LYS A C 1
ATOM 932 O O . LYS A 1 118 ? -12.919 7.606 20.012 1.00 90.69 118 LYS A O 1
ATOM 937 N N . GLU A 1 119 ? -13.739 6.280 18.406 1.00 88.88 119 GLU A N 1
ATOM 938 C CA . GLU A 1 119 ? -15.038 6.023 19.044 1.00 88.88 119 GLU A CA 1
ATOM 939 C C . GLU A 1 119 ? -15.209 4.539 19.404 1.00 88.88 119 GLU A C 1
ATOM 941 O O . GLU A 1 119 ? -16.152 3.883 18.960 1.00 88.88 119 GLU A O 1
ATOM 946 N N . ARG A 1 120 ? -14.288 4.007 20.227 1.00 76.19 120 ARG A N 1
ATOM 947 C CA . ARG A 1 120 ? -14.219 2.580 20.620 1.00 76.19 120 ARG A CA 1
ATOM 948 C C . ARG A 1 120 ? -15.568 1.950 20.979 1.00 76.19 120 ARG A C 1
ATOM 950 O O . ARG A 1 120 ? -15.850 0.834 20.554 1.00 76.19 120 ARG A O 1
ATOM 957 N N . GLU A 1 121 ? -16.400 2.653 21.744 1.00 74.81 121 GLU A N 1
ATOM 958 C CA . GLU A 1 121 ? -17.677 2.110 22.229 1.00 74.81 121 GLU A CA 1
ATOM 959 C C . GLU A 1 121 ? -18.782 2.070 21.163 1.00 74.81 121 GLU A C 1
ATOM 961 O O . GLU A 1 121 ? -19.721 1.284 21.283 1.00 74.81 121 GLU A O 1
ATOM 966 N N . LYS A 1 122 ? -18.672 2.875 20.100 1.00 74.81 122 LYS A N 1
ATOM 967 C CA . LYS A 1 122 ? -19.701 2.983 19.054 1.00 74.81 122 LYS A CA 1
ATOM 968 C C . LYS A 1 122 ? -19.354 2.200 17.797 1.00 74.81 122 LYS A C 1
ATOM 970 O O . LYS A 1 122 ? -20.235 1.577 17.214 1.00 74.81 122 LYS A O 1
ATOM 975 N N . THR A 1 123 ? -18.091 2.222 17.378 1.00 76.12 123 THR A N 1
ATOM 976 C CA . THR A 1 123 ? -17.665 1.591 16.121 1.00 76.12 123 THR A CA 1
ATOM 977 C C . THR A 1 123 ? -17.392 0.098 16.277 1.00 76.12 123 THR A C 1
ATOM 979 O O . THR A 1 123 ? -17.476 -0.630 15.293 1.00 76.12 123 THR A O 1
ATOM 982 N N . LYS A 1 124 ? -17.094 -0.378 17.500 1.00 86.44 124 LYS A N 1
ATOM 983 C CA . LYS A 1 124 ? -16.711 -1.774 17.797 1.00 86.44 124 LYS A CA 1
ATOM 984 C C . LYS A 1 124 ? -15.549 -2.301 16.933 1.00 86.44 124 LYS A C 1
ATOM 986 O O . LYS A 1 124 ? -15.412 -3.509 16.760 1.00 86.44 124 LYS A O 1
ATOM 991 N N . ILE A 1 125 ? -14.713 -1.411 16.399 1.00 86.94 125 ILE A N 1
ATOM 992 C CA . ILE A 1 125 ? -13.518 -1.780 15.629 1.00 86.94 125 ILE A CA 1
ATOM 993 C C . ILE A 1 125 ? -12.323 -1.995 16.578 1.00 86.94 125 ILE A C 1
ATOM 995 O O . ILE A 1 125 ? -12.242 -1.323 17.613 1.00 86.94 125 ILE A O 1
ATOM 999 N N . PRO A 1 126 ? -11.420 -2.948 16.286 1.00 90.62 126 PRO A N 1
ATOM 1000 C CA . PRO A 1 126 ? -10.310 -3.286 17.173 1.00 90.62 126 PRO A CA 1
ATOM 1001 C C . PRO A 1 126 ? -9.229 -2.204 17.165 1.00 90.62 126 PRO A C 1
ATOM 1003 O O . PRO A 1 126 ? -9.084 -1.465 16.201 1.00 90.62 126 PRO A O 1
ATOM 1006 N N . ALA A 1 127 ? -8.427 -2.139 18.227 1.00 91.81 127 ALA A N 1
ATOM 1007 C CA . ALA A 1 127 ? -7.140 -1.454 18.148 1.00 91.81 127 ALA A CA 1
ATOM 1008 C C . ALA A 1 127 ? -6.110 -2.372 17.484 1.00 91.81 127 ALA A C 1
ATOM 1010 O O . ALA A 1 127 ? -6.129 -3.580 17.721 1.00 91.81 127 ALA A O 1
ATOM 1011 N N . ILE A 1 128 ? -5.230 -1.796 16.668 1.00 91.88 128 ILE A N 1
ATOM 1012 C CA . ILE A 1 128 ? -4.241 -2.534 15.875 1.00 91.88 128 ILE A CA 1
ATOM 1013 C C . ILE A 1 128 ? -2.845 -2.052 16.268 1.00 91.88 128 ILE A C 1
ATOM 1015 O O . ILE A 1 128 ? -2.628 -0.851 16.434 1.00 91.88 128 ILE A O 1
ATOM 1019 N N . ILE A 1 129 ? -1.916 -2.992 16.423 1.00 89.31 129 ILE A N 1
ATOM 1020 C CA . ILE A 1 129 ? -0.482 -2.735 16.580 1.00 89.31 129 ILE A CA 1
ATOM 1021 C C . ILE A 1 129 ? 0.223 -3.467 15.437 1.00 89.31 129 ILE A C 1
ATOM 1023 O O . ILE A 1 129 ? -0.104 -4.623 15.164 1.00 89.31 129 ILE A O 1
ATOM 1027 N N . LEU A 1 130 ? 1.128 -2.771 14.755 1.00 85.25 130 LEU A N 1
ATOM 1028 C CA . LEU A 1 130 ? 1.965 -3.291 13.680 1.00 85.25 130 LEU A CA 1
ATOM 1029 C C . LEU A 1 130 ? 3.428 -3.164 14.110 1.00 85.25 130 LEU A C 1
ATOM 1031 O O . LEU A 1 130 ? 3.830 -2.102 14.590 1.00 85.25 130 LEU A O 1
ATOM 1035 N N . GLU A 1 131 ? 4.171 -4.246 13.913 1.00 79.12 131 GLU A N 1
ATOM 1036 C CA . GLU A 1 131 ? 5.598 -4.388 14.213 1.00 79.12 131 GLU A CA 1
ATOM 1037 C C . GLU A 1 131 ? 6.276 -4.943 12.956 1.00 79.12 131 GLU A C 1
ATOM 1039 O O . GLU A 1 131 ? 5.702 -5.834 12.309 1.00 79.12 131 GLU A O 1
ATOM 1044 N N . PHE A 1 132 ? 7.451 -4.427 12.605 1.00 70.44 132 PHE A N 1
ATOM 1045 C CA . PHE A 1 132 ? 8.236 -4.879 11.455 1.00 70.44 132 PHE A CA 1
ATOM 1046 C C . PHE A 1 132 ? 9.744 -4.825 11.708 1.00 70.44 132 PHE A C 1
ATOM 1048 O O . PHE A 1 132 ? 10.216 -3.919 12.423 1.00 70.44 132 PHE A O 1
#